Protein AF-A0AAJ0CEI8-F1 (afdb_monomer_lite)

Sequence (163 aa):
MKCTKLATILAMVAKFAAAETRQTCVQVKNKSGKPLTDLWVIHQYSNEDKEKHHWDSVPDGGLTNSADMNVTFNTGFGRFGADWWHVNWRHPDDGYKIHFSDPDDGSDGFKKHTLKVQDTAVCAVIQINSDNVVSFTSSSSLSMTKASQMEFNYYNPGWVIVP

Secondary structure (DSSP, 8-state):
---------------PPPPEEEEEEEEEEEESSS-EEEEEEEEEETTSPPEEEEEEEE-TT-B--TTS-EEEEEESTT----EEEEEEEE-TT-TTEEEEEE-SSSSTT-EE----GGGTTS-EEEEEETTSEEEEE-SS-EEEEEEEEEE------------

pLDDT: mean 85.69, std 18.72, range [37.0, 98.81]

Foldseek 3Di:
DDDDDDDDDDDPDDDWDDKDKFKFFAKEFEAQQAKWAQKKKWKDWAPDDIFMFTDRIAGHRGMDDRVRDMDMYIETPPDPIWIWMKIKTDGPPQVQKIKIFDQVPPPVRIDTDHDYPQQGHPYWYWYCHNVQKTWTDGPVDIDITGMDMDGDDPPPPPPPPDD

InterPro domains:
  IPR041157 Up-regulated in Daf-2 [PF18457] (22-105)

Structure (mmCIF, N/CA/C/O backbone):
data_AF-A0AAJ0CEI8-F1
#
_entry.id   AF-A0AAJ0CEI8-F1
#
loop_
_atom_site.group_PDB
_atom_site.id
_atom_site.type_symbol
_atom_site.label_atom_id
_atom_site.label_alt_id
_atom_site.label_comp_id
_atom_site.label_asym_id
_atom_site.label_entity_id
_atom_site.label_seq_id
_atom_site.pdbx_PDB_ins_code
_atom_site.Cartn_x
_atom_site.Cartn_y
_atom_site.Cartn_z
_atom_site.occupancy
_atom_site.B_iso_or_equiv
_atom_site.auth_seq_id
_atom_site.auth_comp_id
_atom_site.auth_asym_id
_atom_site.auth_atom_id
_atom_site.pdbx_PDB_model_num
ATOM 1 N N . MET A 1 1 ? 46.969 -41.713 -34.516 1.00 47.47 1 MET A N 1
ATOM 2 C CA . MET A 1 1 ? 46.724 -40.624 -33.544 1.00 47.47 1 MET A CA 1
ATOM 3 C C . MET A 1 1 ? 46.518 -39.319 -34.302 1.00 47.47 1 MET A C 1
ATOM 5 O O . MET A 1 1 ? 47.473 -38.832 -34.885 1.00 47.47 1 MET A O 1
ATOM 9 N N . LYS A 1 2 ? 45.288 -38.797 -34.339 1.00 39.28 2 LYS A N 1
ATOM 10 C CA . LYS A 1 2 ? 44.949 -37.365 -34.426 1.00 39.28 2 LYS A CA 1
ATOM 11 C C . LYS A 1 2 ? 43.459 -37.263 -34.101 1.00 39.28 2 LYS A C 1
ATOM 13 O O . LYS A 1 2 ? 42.614 -37.777 -34.820 1.00 39.28 2 LYS A O 1
ATOM 18 N N . CYS A 1 3 ? 43.207 -36.748 -32.907 1.00 44.44 3 CYS A N 1
ATOM 19 C CA . CYS A 1 3 ? 41.911 -36.618 -32.269 1.00 44.44 3 CYS A CA 1
ATOM 20 C C . CYS A 1 3 ? 41.376 -35.234 -32.645 1.00 44.44 3 CYS A C 1
ATOM 22 O O . CYS A 1 3 ? 41.990 -34.240 -32.263 1.00 44.44 3 CYS A O 1
ATOM 24 N N . THR A 1 4 ? 40.283 -35.154 -33.401 1.00 43.31 4 THR A N 1
ATOM 25 C CA . THR A 1 4 ? 39.628 -33.873 -33.698 1.00 43.31 4 THR A CA 1
ATOM 26 C C . THR A 1 4 ? 38.314 -33.843 -32.933 1.00 43.31 4 THR A C 1
ATOM 28 O O . THR A 1 4 ? 37.312 -34.406 -33.364 1.00 43.31 4 THR A O 1
ATOM 31 N N . LYS A 1 5 ? 38.339 -33.235 -31.744 1.00 45.97 5 LYS A N 1
ATOM 32 C CA . LYS A 1 5 ? 37.128 -32.924 -30.981 1.00 45.97 5 LYS A CA 1
ATOM 33 C C . LYS A 1 5 ? 36.399 -31.781 -31.693 1.00 45.97 5 LYS A C 1
ATOM 35 O O . LYS A 1 5 ? 36.935 -30.679 -31.767 1.00 45.97 5 LYS A O 1
ATOM 40 N N . LEU A 1 6 ? 35.190 -32.034 -32.194 1.00 45.62 6 LEU A N 1
ATOM 41 C CA . LEU A 1 6 ? 34.243 -30.968 -32.518 1.00 45.62 6 LEU A CA 1
ATOM 42 C C . LEU A 1 6 ? 33.760 -30.350 -31.202 1.00 45.62 6 LEU A C 1
ATOM 44 O O . LEU A 1 6 ? 33.100 -31.015 -30.406 1.00 45.62 6 LEU A O 1
ATOM 48 N N . ALA A 1 7 ? 34.117 -29.093 -30.960 1.00 49.09 7 ALA A N 1
ATOM 49 C CA . ALA A 1 7 ? 33.526 -28.295 -29.897 1.00 49.09 7 ALA A CA 1
ATOM 50 C C . ALA A 1 7 ? 32.292 -27.581 -30.460 1.00 49.09 7 ALA A C 1
ATOM 52 O O . ALA A 1 7 ? 32.410 -26.631 -31.231 1.00 49.09 7 ALA A O 1
ATOM 53 N N . THR A 1 8 ? 31.104 -28.054 -30.093 1.00 46.47 8 THR A N 1
ATOM 54 C CA . THR A 1 8 ? 29.847 -27.347 -30.347 1.00 46.47 8 THR A CA 1
ATOM 55 C C . THR A 1 8 ? 29.769 -26.159 -29.389 1.00 46.47 8 THR A C 1
ATOM 57 O O . THR A 1 8 ? 29.626 -26.345 -28.182 1.00 46.47 8 THR A O 1
ATOM 60 N N . ILE A 1 9 ? 29.885 -24.934 -29.904 1.00 45.94 9 ILE A N 1
ATOM 61 C CA . ILE A 1 9 ? 29.649 -23.715 -29.121 1.00 45.94 9 ILE A CA 1
ATOM 62 C C . ILE A 1 9 ? 28.135 -23.493 -29.063 1.00 45.94 9 ILE A C 1
ATOM 64 O O . ILE A 1 9 ? 27.520 -23.096 -30.050 1.00 45.94 9 ILE A O 1
ATOM 68 N N . LEU A 1 10 ? 27.526 -23.762 -27.908 1.00 45.06 10 LEU A N 1
ATOM 69 C CA . LEU A 1 10 ? 26.148 -23.372 -27.622 1.00 45.06 10 LEU A CA 1
ATOM 70 C C . LEU A 1 10 ? 26.156 -21.901 -27.176 1.00 45.06 10 LEU A C 1
ATOM 72 O O . LEU A 1 10 ? 26.478 -21.598 -26.029 1.00 45.06 10 LEU A O 1
ATOM 76 N N . ALA A 1 11 ? 25.843 -20.975 -28.082 1.00 50.84 11 ALA A N 1
ATOM 77 C CA . ALA A 1 11 ? 25.644 -19.577 -27.716 1.00 50.84 11 ALA A CA 1
ATOM 78 C C . ALA A 1 11 ? 24.337 -19.449 -26.914 1.00 50.84 11 ALA A C 1
ATOM 80 O O . ALA A 1 11 ? 23.244 -19.491 -27.478 1.00 50.84 11 ALA A O 1
ATOM 81 N N . MET A 1 12 ? 24.435 -19.305 -25.591 1.00 47.56 12 MET A N 1
ATOM 82 C CA . MET A 1 12 ? 23.304 -18.850 -24.783 1.00 47.56 12 MET A CA 1
ATOM 83 C C . MET A 1 12 ? 23.061 -17.372 -25.101 1.00 47.56 12 MET A C 1
ATOM 85 O O . MET A 1 12 ? 23.814 -16.502 -24.669 1.00 47.56 12 MET A O 1
ATOM 89 N N . VAL A 1 13 ? 22.026 -17.075 -25.886 1.00 53.25 13 VAL A N 1
ATOM 90 C CA . VAL A 1 13 ? 21.602 -15.693 -26.136 1.00 53.25 13 VAL A CA 1
ATOM 91 C C . VAL A 1 13 ? 20.911 -15.178 -24.874 1.00 53.25 13 VAL A C 1
ATOM 93 O O . VAL A 1 13 ? 19.782 -15.566 -24.574 1.00 53.25 13 VAL A O 1
ATOM 96 N N . ALA A 1 14 ? 21.582 -14.306 -24.122 1.00 56.06 14 ALA A N 1
ATOM 97 C CA . ALA A 1 14 ? 20.943 -13.558 -23.048 1.00 56.06 14 ALA A CA 1
ATOM 98 C C . ALA A 1 14 ? 19.920 -12.588 -23.662 1.00 56.06 14 ALA A C 1
ATOM 100 O O . ALA A 1 14 ? 20.282 -11.635 -24.352 1.00 56.06 14 ALA A O 1
ATOM 101 N N . LYS A 1 15 ? 18.627 -12.843 -23.438 1.00 54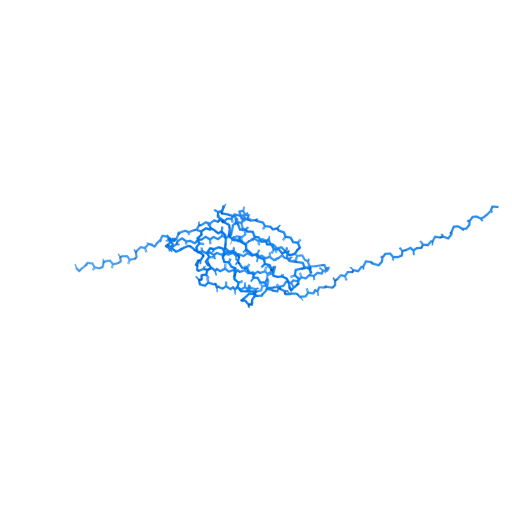.12 15 LYS A N 1
ATOM 102 C CA . LYS A 1 15 ? 17.562 -11.889 -23.760 1.00 54.12 15 LYS A CA 1
ATOM 103 C C . LYS A 1 15 ? 17.559 -10.800 -22.690 1.00 54.12 15 LYS A C 1
ATOM 105 O O . LYS A 1 15 ? 17.076 -11.024 -21.584 1.00 54.12 15 LYS A O 1
ATOM 110 N N . PHE A 1 16 ? 18.092 -9.630 -23.014 1.00 53.94 16 PHE A N 1
ATOM 111 C CA . PHE A 1 16 ? 17.902 -8.436 -22.196 1.00 53.94 16 PHE A CA 1
ATOM 112 C C . PHE A 1 16 ? 16.567 -7.793 -22.583 1.00 53.94 16 PHE A C 1
ATOM 114 O O . PHE A 1 16 ? 16.366 -7.454 -23.747 1.00 53.94 16 PHE A O 1
ATOM 121 N N . ALA A 1 17 ? 15.641 -7.652 -21.632 1.00 61.44 17 ALA A N 1
ATOM 122 C CA . ALA A 1 17 ? 14.427 -6.869 -21.853 1.00 61.44 17 ALA A CA 1
ATOM 123 C C . ALA A 1 17 ? 14.787 -5.376 -21.836 1.00 61.44 17 ALA A C 1
ATOM 125 O O . ALA A 1 17 ? 15.449 -4.916 -20.898 1.00 61.44 17 ALA A O 1
ATOM 126 N N . ALA A 1 18 ? 14.374 -4.640 -22.870 1.00 63.91 18 ALA A N 1
ATOM 127 C CA . ALA A 1 18 ? 14.509 -3.189 -22.922 1.00 63.91 18 ALA A CA 1
ATOM 128 C C . ALA A 1 18 ? 13.713 -2.533 -21.783 1.00 63.91 18 ALA A C 1
ATOM 130 O O . ALA A 1 18 ? 12.830 -3.152 -21.186 1.00 63.91 18 ALA A O 1
ATOM 131 N N . ALA A 1 19 ? 14.043 -1.280 -21.469 1.00 76.81 19 ALA A N 1
ATOM 132 C CA . ALA A 1 19 ? 13.255 -0.500 -20.532 1.00 76.81 19 ALA A CA 1
ATOM 133 C C . ALA A 1 19 ? 11.827 -0.329 -21.074 1.00 76.81 19 ALA A C 1
ATOM 135 O O . ALA A 1 19 ? 11.636 0.284 -22.121 1.00 76.81 19 ALA A O 1
ATOM 136 N N . GLU A 1 20 ? 10.841 -0.847 -20.350 1.00 84.31 20 GLU A N 1
ATOM 137 C CA . GLU A 1 20 ? 9.434 -0.804 -20.747 1.00 84.31 20 GLU A CA 1
ATOM 138 C C . GLU A 1 20 ? 8.584 -0.224 -19.622 1.00 84.31 20 GLU A C 1
ATOM 140 O O . GLU A 1 20 ? 8.672 -0.675 -18.473 1.00 84.31 20 GLU A O 1
ATOM 145 N N . THR A 1 21 ? 7.757 0.757 -19.983 1.00 89.75 21 THR A N 1
ATOM 146 C CA . THR A 1 21 ? 6.711 1.327 -19.134 1.00 89.75 21 THR A CA 1
ATOM 147 C C . THR A 1 21 ? 5.503 0.403 -19.133 1.00 89.75 21 THR A C 1
ATOM 149 O O . THR A 1 21 ? 5.050 -0.059 -20.182 1.00 89.75 21 THR A O 1
ATOM 152 N N . ARG A 1 22 ? 5.004 0.105 -17.939 1.00 91.94 22 ARG A N 1
ATOM 153 C CA . ARG A 1 22 ? 3.919 -0.839 -17.681 1.00 91.94 22 ARG A CA 1
ATOM 154 C C . ARG A 1 22 ? 2.930 -0.237 -16.703 1.00 91.94 22 ARG A C 1
ATOM 156 O O . ARG A 1 22 ? 3.232 0.747 -16.035 1.00 91.94 22 ARG A O 1
ATOM 163 N N . GLN A 1 23 ? 1.757 -0.853 -16.626 1.00 94.94 23 GLN A N 1
ATOM 164 C CA . GLN A 1 23 ? 0.704 -0.431 -15.719 1.00 94.94 23 GLN A CA 1
ATOM 165 C C . GLN A 1 23 ? 0.055 -1.614 -15.013 1.00 94.94 23 GLN A C 1
ATOM 167 O O . GLN A 1 23 ? 0.014 -2.734 -15.541 1.00 94.94 23 GLN A O 1
ATOM 172 N N . THR A 1 24 ? -0.459 -1.344 -13.818 1.00 96.62 24 THR A N 1
ATOM 173 C CA . THR A 1 24 ? -1.322 -2.265 -13.088 1.00 96.62 24 THR A CA 1
ATOM 174 C C . THR A 1 24 ? -2.348 -1.520 -12.240 1.00 96.62 24 THR A C 1
ATOM 176 O O . THR A 1 24 ? -2.079 -0.430 -11.727 1.00 96.62 24 THR A O 1
ATOM 179 N N . CYS A 1 25 ? -3.524 -2.127 -12.085 1.00 98.00 25 CYS A N 1
ATOM 180 C CA . CYS A 1 25 ? -4.550 -1.650 -11.170 1.00 98.00 25 CYS A CA 1
ATOM 181 C C . CYS A 1 25 ? -4.129 -1.841 -9.710 1.00 98.00 25 CYS A C 1
ATOM 183 O O . CYS A 1 25 ? -3.310 -2.700 -9.377 1.00 98.00 25 CYS A O 1
ATOM 185 N N . VAL A 1 26 ? -4.736 -1.060 -8.823 1.00 98.50 26 VAL A N 1
ATOM 186 C CA . VAL A 1 26 ? -4.537 -1.159 -7.377 1.00 98.50 26 VAL A CA 1
ATOM 187 C C . VAL A 1 26 ? -5.887 -1.339 -6.704 1.00 98.50 26 VAL A C 1
ATOM 189 O O . VAL A 1 26 ? -6.840 -0.623 -6.999 1.00 98.50 26 VAL A O 1
ATOM 192 N N . GLN A 1 27 ? -5.962 -2.295 -5.783 1.00 98.69 27 GLN A N 1
ATOM 193 C CA . GLN A 1 27 ? -7.128 -2.502 -4.932 1.00 98.69 27 GLN A CA 1
ATOM 194 C C . GLN A 1 27 ? -6.722 -2.499 -3.463 1.00 98.69 27 GLN A C 1
ATOM 196 O O . GLN A 1 27 ? -5.669 -3.021 -3.093 1.00 98.69 27 GLN A O 1
ATOM 201 N N . VAL A 1 28 ? -7.591 -1.963 -2.610 1.00 98.81 28 VAL A N 1
ATOM 202 C CA . VAL A 1 28 ? -7.441 -2.017 -1.159 1.00 98.81 28 VAL A CA 1
ATOM 203 C C . VAL A 1 28 ? -8.452 -2.996 -0.592 1.00 98.81 28 VAL A C 1
ATOM 205 O O . VAL A 1 28 ? -9.654 -2.880 -0.830 1.00 98.81 28 VAL A O 1
ATOM 208 N N . LYS A 1 29 ? -7.957 -3.974 0.164 1.00 98.81 29 LYS A N 1
ATOM 209 C CA . LYS A 1 29 ? -8.756 -4.939 0.909 1.00 98.81 29 LYS A CA 1
ATOM 210 C C . LYS A 1 29 ? -8.772 -4.564 2.382 1.00 98.81 29 LYS A C 1
ATOM 212 O O . LYS A 1 29 ? -7.725 -4.526 3.029 1.00 98.81 29 LYS A O 1
ATOM 217 N N . ASN A 1 30 ? -9.959 -4.354 2.928 1.00 98.75 30 ASN A N 1
ATOM 218 C CA . ASN A 1 30 ? -10.119 -4.074 4.343 1.00 98.75 30 ASN A CA 1
ATOM 219 C C . ASN A 1 30 ? -10.329 -5.375 5.130 1.00 98.75 30 ASN A C 1
ATOM 221 O O . ASN A 1 30 ? -11.289 -6.108 4.896 1.00 98.75 30 ASN A O 1
ATOM 225 N N . LYS A 1 31 ? -9.421 -5.663 6.061 1.00 98.50 31 LYS A N 1
ATOM 226 C CA . LYS A 1 31 ? -9.543 -6.714 7.081 1.00 98.50 31 LYS A CA 1
ATOM 227 C C . LYS A 1 31 ? -9.182 -6.182 8.468 1.00 98.50 31 LYS A C 1
ATOM 229 O O . LYS A 1 31 ? -8.639 -6.910 9.298 1.00 98.50 31 LYS A O 1
ATOM 234 N N . SER A 1 32 ? -9.405 -4.894 8.697 1.00 97.81 32 SER A N 1
ATOM 235 C CA . SER A 1 32 ? -9.061 -4.244 9.960 1.00 97.81 32 SER A CA 1
ATOM 236 C C . SER A 1 32 ? -10.040 -4.586 11.089 1.00 97.81 32 SER A C 1
ATOM 238 O O . SER A 1 32 ? -9.738 -4.331 12.252 1.00 97.81 32 SER A O 1
ATOM 240 N N . GLY A 1 33 ? -11.200 -5.174 10.774 1.00 97.44 33 GLY A N 1
ATOM 241 C CA . GLY A 1 33 ? -12.299 -5.380 11.718 1.00 97.44 33 GLY A CA 1
ATOM 242 C C . GLY A 1 33 ? -13.180 -4.139 11.896 1.00 97.44 33 GLY A C 1
ATOM 243 O O . GLY A 1 33 ? -14.093 -4.146 12.719 1.00 97.44 33 GLY A O 1
ATOM 244 N N . LYS A 1 34 ? -12.910 -3.059 11.151 1.00 97.25 34 LYS A N 1
ATOM 245 C CA . LYS A 1 34 ? -13.645 -1.787 11.178 1.00 97.25 34 LYS A CA 1
ATOM 246 C C . LYS A 1 34 ? -13.745 -1.206 9.765 1.00 97.25 34 LYS A C 1
ATOM 248 O O . LYS A 1 34 ? -12.883 -1.490 8.940 1.00 97.25 34 LYS A O 1
ATOM 253 N N . PRO A 1 35 ? -14.741 -0.364 9.445 1.00 98.31 35 PRO A N 1
ATOM 254 C CA . PRO A 1 35 ? -14.712 0.403 8.203 1.00 98.31 35 PRO A CA 1
ATOM 255 C C . PRO A 1 35 ? -13.449 1.271 8.123 1.00 98.31 35 PRO A C 1
ATOM 257 O O . PRO A 1 35 ? -13.046 1.858 9.129 1.00 98.31 35 PRO A O 1
ATOM 260 N N . LEU A 1 36 ? -12.844 1.357 6.938 1.00 98.50 36 LEU A N 1
ATOM 261 C CA . LEU A 1 36 ? -11.880 2.410 6.616 1.00 98.50 36 LEU A CA 1
ATOM 262 C C . LEU A 1 36 ? -12.663 3.634 6.140 1.00 98.50 36 LEU A C 1
ATOM 264 O O . LEU A 1 36 ? -13.646 3.485 5.407 1.00 98.50 36 LEU A O 1
ATOM 268 N N . THR A 1 37 ? -12.224 4.818 6.536 1.00 97.62 37 THR A N 1
ATOM 269 C CA . THR A 1 37 ? -12.703 6.123 6.067 1.00 97.62 37 THR A CA 1
ATOM 270 C C . THR A 1 37 ? -11.509 7.011 5.722 1.00 97.62 37 THR A C 1
ATOM 272 O O . THR A 1 37 ? -10.420 6.773 6.245 1.00 97.62 37 THR A O 1
ATOM 275 N N . ASP A 1 38 ? -11.688 8.008 4.845 1.00 96.62 38 ASP A N 1
ATOM 276 C CA . ASP A 1 38 ? -10.598 8.915 4.413 1.00 96.62 38 ASP A CA 1
ATOM 277 C C . ASP A 1 38 ? -9.360 8.119 3.943 1.00 96.62 38 ASP A C 1
ATOM 279 O O . ASP A 1 38 ? -8.233 8.354 4.377 1.00 96.62 38 ASP A O 1
ATOM 283 N N . LEU A 1 39 ? -9.591 7.075 3.134 1.00 98.38 39 LEU A N 1
ATOM 284 C CA . LEU A 1 39 ? -8.549 6.144 2.704 1.00 98.38 39 LEU A CA 1
ATOM 285 C C . LEU A 1 39 ? -7.807 6.729 1.507 1.00 98.38 39 LEU A C 1
ATOM 287 O O . LEU A 1 39 ? -8.375 6.840 0.421 1.00 98.38 39 LEU A O 1
ATOM 291 N N . TRP A 1 40 ? -6.517 6.996 1.675 1.00 98.44 40 TRP A N 1
ATOM 292 C CA . TRP A 1 40 ? -5.622 7.414 0.603 1.00 98.44 40 TRP A CA 1
ATOM 293 C C . TRP A 1 40 ? -4.594 6.339 0.290 1.00 98.44 40 TRP A C 1
ATOM 295 O O . TRP A 1 40 ? -3.962 5.782 1.188 1.00 98.44 40 TRP A O 1
ATOM 305 N N . VAL A 1 41 ? -4.364 6.111 -1.002 1.00 98.69 41 VAL A N 1
ATOM 306 C CA . VAL A 1 41 ? -3.203 5.368 -1.504 1.00 98.69 41 VAL A CA 1
ATOM 307 C C . VAL A 1 41 ? -2.393 6.294 -2.392 1.00 98.69 41 VAL A C 1
ATOM 309 O O . VAL A 1 41 ? -2.943 6.985 -3.249 1.00 98.69 41 VAL A O 1
ATOM 312 N N . ILE A 1 42 ? -1.081 6.299 -2.184 1.00 98.25 42 ILE A N 1
ATOM 313 C CA . ILE A 1 42 ? -0.110 7.070 -2.950 1.00 98.25 42 ILE A CA 1
ATOM 314 C C . ILE A 1 42 ? 0.961 6.105 -3.448 1.00 98.25 42 ILE A C 1
ATOM 316 O O . ILE A 1 42 ? 1.516 5.330 -2.671 1.00 98.25 42 ILE A O 1
ATOM 320 N N . HIS A 1 43 ? 1.261 6.183 -4.734 1.00 97.69 43 HIS A N 1
ATOM 321 C CA . HIS A 1 43 ? 2.325 5.454 -5.399 1.00 97.69 43 HIS A CA 1
ATOM 322 C C . HIS A 1 43 ? 3.331 6.435 -6.003 1.00 97.69 43 HIS A C 1
ATOM 324 O O . HIS A 1 43 ? 2.967 7.535 -6.418 1.00 97.69 43 HIS A O 1
ATOM 330 N N . GLN A 1 44 ? 4.599 6.037 -6.034 1.00 94.75 44 GLN A N 1
ATOM 331 C CA . GLN A 1 44 ? 5.650 6.746 -6.744 1.00 94.75 44 GLN A CA 1
ATOM 332 C C . GLN A 1 44 ? 6.674 5.755 -7.294 1.00 94.75 44 GLN A C 1
ATOM 334 O O . GLN A 1 44 ? 7.338 5.056 -6.524 1.00 94.75 44 GLN A O 1
ATOM 339 N N . TYR A 1 45 ? 6.873 5.739 -8.611 1.00 91.94 45 TYR A N 1
ATOM 340 C CA . TYR A 1 45 ? 8.011 5.034 -9.192 1.00 91.94 45 TYR A CA 1
ATOM 341 C C . TYR A 1 45 ? 9.270 5.907 -9.098 1.00 91.94 45 TYR A C 1
ATOM 343 O O . TYR A 1 45 ? 9.374 6.961 -9.721 1.00 91.94 45 TYR A O 1
ATOM 351 N N . SER A 1 46 ? 10.268 5.461 -8.334 1.00 86.25 46 SER A N 1
ATOM 352 C CA . SER A 1 46 ? 11.524 6.185 -8.104 1.00 86.25 46 SER A CA 1
ATOM 353 C C . SER A 1 46 ? 11.274 7.631 -7.642 1.00 86.25 46 SER A C 1
ATOM 355 O O . SER A 1 46 ? 10.836 7.857 -6.520 1.00 86.25 46 SER A O 1
ATOM 357 N N . ASN A 1 47 ? 11.558 8.604 -8.502 1.00 82.75 47 ASN A N 1
ATOM 358 C CA . ASN A 1 47 ? 11.452 10.041 -8.281 1.00 82.75 47 ASN A CA 1
ATOM 359 C C . ASN A 1 47 ? 10.515 10.698 -9.311 1.00 82.75 47 ASN A C 1
ATOM 361 O O . ASN A 1 47 ? 10.629 11.896 -9.558 1.00 82.75 47 ASN A O 1
ATOM 365 N N . GLU A 1 48 ? 9.642 9.905 -9.937 1.00 87.69 48 GLU A N 1
ATOM 366 C CA . GLU A 1 48 ? 8.609 10.374 -10.864 1.00 87.69 48 GLU A CA 1
ATOM 367 C C . GLU A 1 48 ? 7.423 10.995 -10.102 1.00 87.69 48 GLU A C 1
ATOM 369 O O . GLU A 1 48 ? 7.414 11.034 -8.867 1.00 87.69 48 GLU A O 1
ATOM 374 N N . ASP A 1 49 ? 6.437 11.525 -10.826 1.00 88.56 49 ASP A N 1
ATOM 375 C CA . ASP A 1 49 ? 5.232 12.090 -10.217 1.00 88.56 49 ASP A CA 1
ATOM 376 C C . ASP A 1 49 ? 4.430 11.024 -9.460 1.00 88.56 49 ASP A C 1
ATOM 378 O O . ASP A 1 49 ? 4.434 9.843 -9.801 1.00 88.56 49 ASP A O 1
ATOM 382 N N . LYS A 1 50 ? 3.734 11.459 -8.406 1.00 93.12 50 LYS A N 1
ATOM 383 C CA . LYS A 1 50 ? 2.946 10.570 -7.550 1.00 93.12 50 LYS A CA 1
ATOM 384 C C . LYS A 1 50 ? 1.564 10.322 -8.141 1.00 93.12 50 LYS A C 1
ATOM 386 O O . LYS A 1 50 ? 0.799 11.274 -8.317 1.00 93.12 50 LYS A O 1
ATOM 391 N N . GLU A 1 51 ? 1.189 9.062 -8.320 1.00 97.69 51 GLU A N 1
ATOM 392 C CA . GLU A 1 51 ? -0.209 8.683 -8.515 1.00 97.69 51 GLU A CA 1
ATOM 393 C C . GLU A 1 51 ? -0.897 8.507 -7.161 1.00 97.69 51 GLU A C 1
ATOM 395 O O . GLU A 1 51 ? -0.351 7.908 -6.236 1.00 97.69 51 GLU A O 1
ATOM 400 N N . LYS A 1 52 ? -2.111 9.040 -7.017 1.00 97.88 52 LYS A N 1
ATOM 401 C CA . LYS A 1 52 ? -2.861 8.980 -5.760 1.00 97.88 52 LYS A CA 1
ATOM 402 C C . LYS A 1 52 ? -4.344 8.775 -6.003 1.00 97.88 52 LYS A C 1
ATOM 404 O O . LYS A 1 52 ? -4.884 9.293 -6.979 1.00 97.88 52 LYS A O 1
ATOM 409 N N . HIS A 1 53 ? -4.994 8.073 -5.087 1.00 98.50 53 HIS A N 1
ATOM 410 C CA . HIS A 1 53 ? -6.439 7.900 -5.094 1.00 98.50 53 HIS A CA 1
ATOM 411 C C . HIS A 1 53 ? -7.002 7.947 -3.672 1.00 98.50 53 HIS A C 1
ATOM 413 O O . HIS A 1 53 ? -6.308 7.592 -2.717 1.00 98.50 53 HIS A O 1
ATOM 419 N N . HIS A 1 54 ? -8.251 8.398 -3.564 1.00 98.31 54 HIS A N 1
ATOM 420 C CA . HIS A 1 54 ? -8.997 8.529 -2.321 1.00 98.31 54 HIS A CA 1
ATOM 421 C C . HIS A 1 54 ? -10.317 7.763 -2.397 1.00 98.31 54 HIS A C 1
ATOM 423 O O . HIS A 1 54 ? -11.087 7.967 -3.333 1.00 98.31 54 HIS A O 1
ATOM 429 N N . TRP A 1 55 ? -10.600 6.958 -1.375 1.00 98.56 55 TRP A N 1
ATOM 430 C CA . TRP A 1 55 ? -11.901 6.334 -1.157 1.00 98.56 55 TRP A CA 1
ATOM 431 C C . TRP A 1 55 ? -12.527 6.871 0.131 1.00 98.56 55 TRP A C 1
ATOM 433 O O . TRP A 1 55 ? -11.928 6.766 1.202 1.00 98.56 55 TRP A O 1
ATOM 443 N N . ASP A 1 56 ? -13.769 7.359 0.040 1.00 97.88 56 ASP A N 1
ATOM 444 C CA . ASP A 1 56 ? -14.508 7.879 1.200 1.00 97.88 56 ASP A CA 1
ATOM 445 C C . ASP A 1 56 ? -14.689 6.816 2.286 1.00 97.88 56 ASP A C 1
ATOM 447 O O . ASP A 1 56 ? -14.551 7.093 3.480 1.00 97.88 56 ASP A O 1
ATOM 451 N N . SER A 1 57 ? -15.012 5.585 1.873 1.00 97.69 57 SER A N 1
ATOM 452 C CA . SER A 1 57 ? -15.141 4.461 2.786 1.00 97.69 57 SER A CA 1
ATOM 453 C C . SER A 1 57 ? -14.929 3.110 2.113 1.00 97.69 57 SER A C 1
ATOM 455 O O . SER A 1 57 ? -15.333 2.888 0.972 1.00 97.69 57 SER A O 1
ATOM 457 N N . VAL A 1 58 ? -14.347 2.177 2.869 1.00 98.56 58 VAL A N 1
ATOM 458 C CA . VAL A 1 58 ? -14.281 0.754 2.530 1.00 98.56 58 VAL A CA 1
ATOM 459 C C . VAL A 1 58 ? -14.787 -0.043 3.735 1.00 98.56 58 VAL A C 1
ATOM 461 O O . VAL A 1 58 ? -14.127 -0.038 4.779 1.00 98.56 58 VAL A O 1
ATOM 464 N N . PRO A 1 59 ? -15.939 -0.735 3.647 1.00 98.44 59 PRO A N 1
ATOM 465 C CA . PRO A 1 59 ? -16.467 -1.510 4.769 1.00 98.44 59 PRO A CA 1
ATOM 466 C C . PRO A 1 59 ? -15.512 -2.644 5.157 1.00 98.44 59 PRO A C 1
ATOM 468 O O . PRO A 1 59 ? -14.680 -3.065 4.350 1.00 98.44 59 PRO A O 1
ATOM 471 N N . ASP A 1 60 ? -15.621 -3.149 6.388 1.00 98.44 60 ASP A N 1
ATOM 472 C CA . ASP A 1 60 ? -14.839 -4.319 6.802 1.00 98.44 60 ASP A CA 1
ATOM 473 C C . ASP A 1 60 ? -15.159 -5.536 5.922 1.00 98.44 60 ASP A C 1
ATOM 475 O O . ASP A 1 60 ? -16.302 -5.750 5.516 1.00 98.44 60 ASP A O 1
ATOM 479 N N . GLY A 1 61 ? -14.124 -6.289 5.549 1.00 98.31 61 GLY A N 1
ATOM 480 C CA . GLY A 1 61 ? -14.205 -7.356 4.549 1.00 98.31 61 GLY A CA 1
ATOM 481 C C . GLY A 1 61 ? -14.316 -6.876 3.093 1.00 98.31 61 GLY A C 1
ATOM 482 O O . GLY A 1 61 ? -14.254 -7.705 2.181 1.00 98.31 61 GLY A O 1
ATOM 483 N N . GLY A 1 62 ? -14.456 -5.568 2.857 1.00 98.38 62 GLY A N 1
ATOM 484 C CA . GLY A 1 62 ? -14.596 -4.966 1.533 1.00 98.38 62 GLY A CA 1
ATOM 485 C C . GLY A 1 62 ? -13.315 -4.980 0.692 1.00 98.38 62 GLY A C 1
ATOM 486 O O . GLY A 1 62 ? -12.199 -5.131 1.197 1.00 98.38 62 GLY A O 1
ATOM 487 N N . LEU A 1 63 ? -13.494 -4.796 -0.617 1.00 98.62 63 LEU A N 1
ATOM 488 C CA . LEU A 1 63 ? -12.437 -4.648 -1.618 1.00 98.62 63 LEU A CA 1
ATOM 489 C C . LEU A 1 63 ? -12.812 -3.486 -2.548 1.00 98.62 63 LEU A C 1
ATOM 491 O O . LEU A 1 63 ? -13.942 -3.450 -3.035 1.00 98.62 63 LEU A O 1
ATOM 495 N N . THR A 1 64 ? -11.895 -2.549 -2.786 1.00 98.69 64 THR A N 1
ATOM 496 C CA . THR A 1 64 ? -12.147 -1.411 -3.689 1.00 98.69 64 THR A CA 1
ATOM 497 C C . THR A 1 64 ? -12.218 -1.838 -5.159 1.00 98.69 64 THR A C 1
ATOM 499 O O . THR A 1 64 ? -11.787 -2.936 -5.531 1.00 98.69 64 THR A O 1
ATOM 502 N N . ASN A 1 65 ? -12.781 -0.983 -6.016 1.00 97.69 65 ASN A N 1
ATOM 503 C CA . ASN A 1 65 ? -12.911 -1.275 -7.439 1.00 9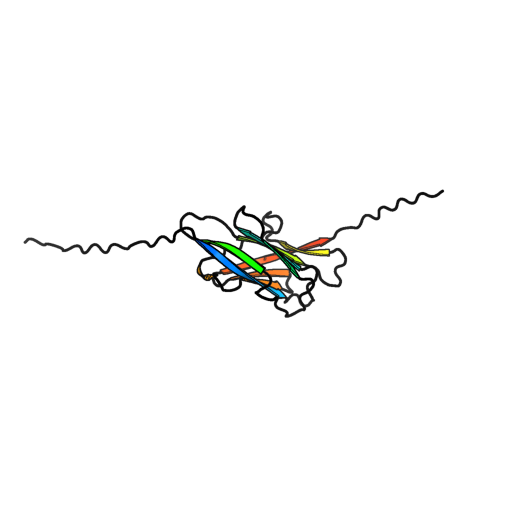7.69 65 ASN A CA 1
ATOM 504 C C . ASN A 1 65 ? -11.546 -1.137 -8.138 1.00 97.69 65 ASN A C 1
ATOM 506 O O . ASN A 1 65 ? -10.832 -0.155 -7.960 1.00 97.69 65 ASN A O 1
ATOM 510 N N . SER A 1 66 ? -11.182 -2.123 -8.960 1.00 96.00 66 SER A N 1
ATOM 511 C CA . SER A 1 66 ? -9.920 -2.132 -9.712 1.00 96.00 66 SER A CA 1
ATOM 512 C C . SER A 1 66 ? -9.796 -0.999 -10.733 1.00 96.00 66 SER A C 1
ATOM 514 O O . SER A 1 66 ? -8.694 -0.718 -11.190 1.00 96.00 66 SER A O 1
ATOM 516 N N . ALA A 1 67 ? -10.912 -0.384 -11.132 1.00 95.75 67 ALA A N 1
ATOM 517 C CA . ALA A 1 67 ? -10.922 0.729 -12.079 1.00 95.75 67 ALA A CA 1
ATOM 518 C C . ALA A 1 67 ? -10.537 2.079 -11.446 1.00 95.75 67 ALA A C 1
ATOM 520 O O . ALA A 1 67 ? -10.246 3.023 -12.177 1.00 95.75 67 ALA A O 1
ATOM 521 N N . ASP A 1 68 ? -10.535 2.174 -10.115 1.00 97.50 68 ASP A N 1
ATOM 522 C CA . ASP A 1 68 ? -10.384 3.446 -9.402 1.00 97.50 68 ASP A CA 1
ATOM 523 C C . ASP A 1 68 ? -8.938 3.964 -9.431 1.00 97.50 68 ASP A C 1
ATOM 525 O O . ASP A 1 68 ? -8.697 5.171 -9.506 1.00 97.50 68 ASP A O 1
ATOM 529 N N . MET A 1 69 ? -7.959 3.053 -9.399 1.00 97.75 69 MET A N 1
ATOM 530 C CA . MET A 1 69 ? -6.542 3.397 -9.353 1.00 97.75 69 MET A CA 1
ATOM 531 C C . MET A 1 69 ? -5.721 2.496 -10.273 1.00 97.75 69 MET A C 1
ATOM 533 O O . MET A 1 69 ? -5.763 1.271 -10.175 1.00 97.75 69 MET A O 1
ATOM 537 N N . ASN A 1 70 ? -4.922 3.127 -11.128 1.00 97.06 70 ASN A N 1
ATOM 538 C CA . ASN A 1 70 ? -3.935 2.489 -11.990 1.00 97.06 70 ASN A CA 1
ATOM 539 C C . ASN A 1 70 ? -2.596 3.199 -11.777 1.00 97.06 70 ASN A C 1
ATOM 541 O O . ASN A 1 70 ? -2.564 4.429 -11.728 1.00 97.06 70 ASN A O 1
ATOM 545 N N . VAL A 1 71 ? -1.513 2.439 -11.644 1.00 96.44 71 VAL A N 1
ATOM 546 C CA . VAL A 1 71 ? -0.168 2.986 -11.422 1.00 96.44 71 VAL A CA 1
ATOM 547 C C . VAL A 1 71 ? 0.760 2.610 -12.556 1.00 96.44 71 VAL A C 1
ATOM 549 O O . VAL A 1 71 ? 0.602 1.554 -13.177 1.00 96.44 71 VAL A O 1
ATOM 552 N N . THR A 1 72 ? 1.739 3.468 -12.814 1.00 94.50 72 THR A N 1
ATOM 553 C CA . THR A 1 72 ? 2.749 3.248 -13.840 1.00 94.50 72 THR A CA 1
ATOM 554 C C . THR A 1 72 ? 4.068 2.841 -13.196 1.00 94.50 72 THR A C 1
ATOM 556 O O . THR A 1 72 ? 4.518 3.447 -12.232 1.00 94.50 72 THR A O 1
ATOM 559 N N . PHE A 1 73 ? 4.709 1.812 -13.742 1.00 92.12 73 PHE A N 1
ATOM 560 C CA . PHE A 1 73 ? 6.016 1.346 -13.288 1.00 92.12 73 PHE A CA 1
ATOM 561 C C . PHE A 1 73 ? 6.891 0.970 -14.478 1.00 92.12 73 PHE A C 1
ATOM 563 O O . PHE A 1 73 ? 6.400 0.667 -15.569 1.00 92.12 73 PHE A O 1
ATOM 570 N N . ASN A 1 74 ? 8.209 0.971 -14.285 1.00 89.00 74 ASN A N 1
ATOM 571 C CA . ASN A 1 74 ? 9.148 0.608 -15.342 1.00 89.00 74 ASN A CA 1
ATOM 572 C C . ASN A 1 74 ? 9.858 -0.715 -15.031 1.00 89.00 74 ASN A C 1
ATOM 574 O O . ASN A 1 74 ? 10.239 -1.000 -13.900 1.00 89.00 74 ASN A O 1
ATOM 578 N N . THR A 1 75 ? 10.095 -1.514 -16.071 1.00 85.06 75 THR A N 1
ATOM 579 C CA . THR A 1 75 ? 10.840 -2.787 -16.003 1.00 85.06 75 THR A CA 1
ATOM 580 C C . THR A 1 75 ? 11.971 -2.806 -17.030 1.00 85.06 75 THR A C 1
ATOM 582 O O . THR A 1 75 ? 11.973 -1.972 -17.930 1.00 85.06 75 THR A O 1
ATOM 585 N N . GLY A 1 76 ? 12.919 -3.744 -16.926 1.00 72.62 76 GLY A N 1
ATOM 586 C CA . GLY A 1 76 ? 13.970 -3.964 -17.935 1.00 72.62 76 GLY A CA 1
ATOM 587 C C . GLY A 1 76 ? 15.400 -3.703 -17.447 1.00 72.62 76 GLY A C 1
ATOM 588 O 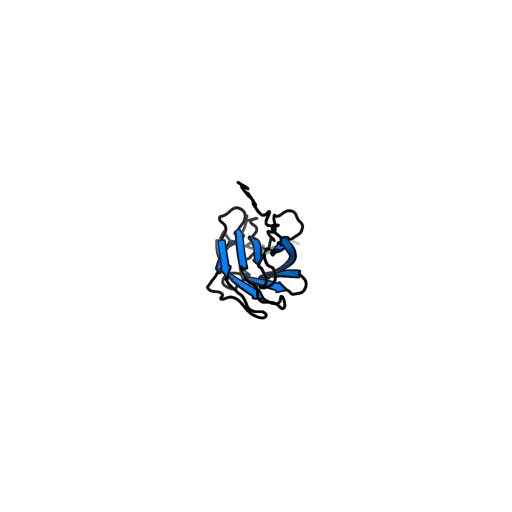O . GLY A 1 76 ? 15.628 -3.250 -16.325 1.00 72.62 76 GLY A O 1
ATOM 589 N N . PHE A 1 77 ? 16.382 -4.039 -18.288 1.00 58.09 77 PHE A N 1
ATOM 590 C CA . PHE A 1 77 ? 17.811 -3.956 -17.968 1.00 58.09 77 PHE A CA 1
ATOM 591 C C . PHE A 1 77 ? 18.260 -2.509 -17.692 1.00 58.09 77 PHE A C 1
ATOM 593 O O . PHE A 1 77 ? 17.942 -1.598 -18.452 1.00 58.09 77 PHE A O 1
ATOM 600 N N . GLY A 1 78 ? 19.011 -2.299 -16.604 1.00 58.97 78 GLY A N 1
ATOM 601 C CA . GLY A 1 78 ? 19.542 -0.985 -16.210 1.00 58.97 78 GLY A CA 1
ATOM 602 C C . GLY A 1 78 ? 18.574 -0.082 -15.430 1.00 58.97 78 GLY A C 1
ATOM 603 O O . GLY A 1 78 ? 18.952 1.031 -15.070 1.00 58.97 78 GLY A O 1
ATOM 604 N N . ARG A 1 79 ? 17.348 -0.535 -15.130 1.00 65.75 79 ARG A N 1
ATOM 605 C CA . ARG A 1 79 ? 16.419 0.164 -14.225 1.00 65.75 79 ARG A CA 1
ATOM 606 C C . ARG A 1 79 ? 16.606 -0.357 -12.794 1.00 65.75 79 ARG A C 1
ATOM 608 O O . ARG A 1 79 ? 16.350 -1.524 -12.520 1.00 65.75 79 ARG A O 1
ATOM 615 N N . PHE A 1 80 ? 17.019 0.524 -11.884 1.00 68.12 80 PHE A N 1
ATOM 616 C CA . PHE A 1 80 ? 17.093 0.269 -10.433 1.00 68.12 80 PHE A CA 1
ATOM 617 C C . PHE A 1 80 ? 15.950 0.944 -9.658 1.00 68.12 80 PHE A C 1
ATOM 619 O O . PHE A 1 80 ? 16.010 1.049 -8.433 1.00 68.12 80 PHE A O 1
ATOM 626 N N . GLY A 1 81 ? 14.945 1.454 -10.380 1.00 76.31 81 GLY A N 1
ATOM 627 C CA . GLY A 1 81 ? 13.830 2.174 -9.783 1.00 76.31 81 GLY A CA 1
ATOM 628 C C . GLY A 1 81 ? 13.030 1.281 -8.844 1.00 76.31 81 GLY A C 1
ATOM 629 O O . GLY A 1 81 ? 12.998 0.056 -8.978 1.00 76.31 81 GLY A O 1
ATOM 630 N N . ALA A 1 82 ? 12.435 1.916 -7.847 1.00 88.62 82 ALA A N 1
ATOM 631 C CA . ALA A 1 82 ? 11.651 1.264 -6.822 1.00 88.62 82 ALA A CA 1
ATOM 632 C C . ALA A 1 82 ? 10.266 1.891 -6.790 1.00 88.62 82 ALA A C 1
ATOM 634 O O . ALA A 1 82 ? 10.153 3.110 -6.836 1.00 88.62 82 ALA A O 1
ATOM 635 N N . ASP A 1 83 ? 9.247 1.058 -6.673 1.00 94.56 83 ASP A N 1
ATOM 636 C CA . ASP A 1 83 ? 7.882 1.489 -6.415 1.00 94.56 83 ASP A CA 1
ATOM 637 C C . ASP A 1 83 ? 7.722 1.738 -4.911 1.00 94.56 83 ASP A C 1
ATOM 639 O O . ASP A 1 83 ? 7.921 0.837 -4.079 1.00 94.56 83 ASP A O 1
ATOM 643 N N . TRP A 1 84 ? 7.418 2.983 -4.571 1.00 96.69 84 TRP A N 1
ATOM 644 C CA . TRP A 1 84 ? 7.204 3.459 -3.214 1.00 96.69 84 TRP A CA 1
ATOM 645 C C . TRP A 1 84 ? 5.718 3.675 -2.982 1.00 96.69 84 TRP A C 1
ATOM 647 O O . TRP A 1 84 ? 5.047 4.335 -3.772 1.00 96.69 84 TRP A O 1
ATOM 657 N N . TRP A 1 85 ? 5.213 3.138 -1.877 1.00 98.19 85 TRP A N 1
ATOM 658 C CA . TRP A 1 85 ? 3.791 3.108 -1.574 1.00 98.19 85 TRP A CA 1
ATOM 659 C C . TRP A 1 85 ? 3.518 3.703 -0.208 1.00 98.19 85 TRP A C 1
ATOM 661 O O . TRP A 1 85 ? 4.138 3.304 0.771 1.00 98.19 85 TRP A O 1
ATOM 671 N N . HIS A 1 86 ? 2.545 4.594 -0.120 1.00 97.94 86 HIS A N 1
ATOM 672 C CA . HIS A 1 86 ? 2.047 5.098 1.148 1.00 97.94 86 HIS A CA 1
ATOM 673 C C . HIS A 1 86 ? 0.538 4.921 1.206 1.00 97.94 86 HIS A C 1
ATOM 675 O O . HIS A 1 86 ? -0.166 5.162 0.224 1.00 97.94 86 HIS A O 1
ATOM 681 N N . VAL A 1 87 ? 0.046 4.491 2.360 1.00 98.44 87 VAL A N 1
ATOM 682 C CA . VAL A 1 87 ? -1.380 4.279 2.596 1.00 98.44 87 VAL A CA 1
ATOM 683 C C . VAL A 1 87 ? -1.728 4.904 3.926 1.00 98.44 87 VAL A C 1
ATOM 685 O O . VAL A 1 87 ? -1.046 4.627 4.909 1.00 98.44 87 VAL A O 1
ATOM 688 N N . ASN A 1 88 ? -2.781 5.710 3.966 1.00 97.62 88 ASN A N 1
ATOM 689 C CA . ASN A 1 88 ? -3.326 6.233 5.212 1.00 97.62 88 ASN A CA 1
ATOM 690 C C . ASN A 1 88 ? -4.849 6.142 5.225 1.00 97.62 88 ASN A C 1
ATOM 692 O O . ASN A 1 88 ? -5.481 6.095 4.173 1.00 97.62 88 ASN A O 1
ATOM 696 N N . TRP A 1 89 ? -5.413 6.017 6.419 1.00 98.19 89 TRP A N 1
ATOM 697 C CA . TRP A 1 89 ? -6.843 5.845 6.635 1.00 98.19 89 TRP A CA 1
ATOM 698 C C . TRP A 1 89 ? -7.236 6.295 8.039 1.00 98.19 89 TRP A C 1
ATOM 700 O O . TRP A 1 89 ? -6.395 6.531 8.911 1.00 98.19 89 TRP A O 1
ATOM 710 N N . ARG A 1 90 ? -8.542 6.338 8.270 1.00 97.56 90 ARG A N 1
ATOM 711 C CA . ARG A 1 90 ? -9.167 6.455 9.583 1.00 97.56 90 ARG A CA 1
ATOM 712 C C . ARG A 1 90 ? -10.210 5.362 9.771 1.00 97.56 90 ARG A C 1
ATOM 714 O O . ARG A 1 90 ? -10.596 4.662 8.834 1.00 97.56 90 ARG A O 1
ATOM 721 N N . HIS A 1 91 ? -10.681 5.245 10.994 1.00 97.19 91 HIS A N 1
ATOM 722 C CA . HIS A 1 91 ? -11.901 4.566 11.379 1.00 97.19 91 HIS A CA 1
ATOM 723 C C . HIS A 1 91 ? -12.956 5.595 11.817 1.00 97.19 91 HIS A C 1
ATOM 725 O O . HIS A 1 91 ? -12.605 6.708 12.214 1.00 97.19 91 HIS A O 1
ATOM 731 N N . PRO A 1 92 ? -14.256 5.243 11.799 1.00 95.00 92 PRO A N 1
ATOM 732 C CA . PRO A 1 92 ? -15.328 6.167 12.186 1.00 95.00 92 PRO A CA 1
ATOM 733 C C . PRO A 1 92 ? -15.147 6.811 13.570 1.00 95.00 92 PRO A C 1
ATOM 735 O O . PRO A 1 92 ? -15.498 7.974 13.757 1.00 95.00 92 PRO A O 1
ATOM 738 N N . ASP A 1 93 ? -14.554 6.076 14.513 1.00 93.62 93 ASP A N 1
ATOM 739 C CA . ASP A 1 93 ? -14.405 6.493 15.912 1.00 93.62 93 ASP A CA 1
ATOM 740 C C . ASP A 1 93 ? -13.047 7.160 16.218 1.00 93.62 93 ASP A C 1
ATOM 742 O O . ASP A 1 93 ? -12.736 7.425 17.379 1.00 93.62 93 ASP A O 1
ATOM 746 N N . ASP A 1 94 ? -12.213 7.419 15.205 1.00 91.38 94 ASP A N 1
ATOM 747 C CA . ASP A 1 94 ? -10.838 7.906 15.396 1.00 91.38 94 ASP A CA 1
ATOM 748 C C . ASP A 1 94 ? -10.735 9.411 15.683 1.00 91.38 94 ASP A C 1
ATOM 750 O O . ASP A 1 94 ? -9.686 9.893 16.119 1.00 91.38 94 ASP A O 1
ATOM 754 N N . GLY A 1 95 ? -11.796 10.180 15.429 1.00 88.81 95 GLY A N 1
ATOM 755 C CA . GLY A 1 95 ? -11.747 11.640 15.504 1.00 88.81 95 GLY A CA 1
ATOM 756 C C . GLY A 1 95 ? -10.672 12.217 14.570 1.00 88.81 95 GLY A C 1
ATOM 757 O O . GLY A 1 95 ? -10.794 12.155 13.345 1.00 88.81 95 GLY A O 1
ATOM 758 N N . TYR A 1 96 ? -9.613 12.792 15.150 1.00 88.75 96 TYR A N 1
ATOM 759 C CA . TYR A 1 96 ? -8.473 13.364 14.414 1.00 88.75 96 TYR A CA 1
ATOM 760 C C . TYR A 1 96 ? -7.288 12.407 14.250 1.00 88.75 96 TYR A C 1
ATOM 762 O O . TYR A 1 96 ? -6.238 12.818 13.749 1.00 88.75 96 TYR A O 1
ATOM 770 N N . LYS A 1 97 ? -7.425 11.152 14.683 1.00 94.19 97 LYS A N 1
ATOM 771 C CA . LYS A 1 97 ? -6.387 10.144 14.511 1.00 94.19 97 LYS A CA 1
ATOM 772 C C . LYS A 1 97 ? -6.364 9.638 13.072 1.00 94.19 97 LYS A C 1
ATOM 774 O O . LYS A 1 97 ? -7.403 9.378 12.473 1.00 94.19 97 LYS A O 1
ATOM 779 N N . ILE A 1 98 ? -5.157 9.524 12.532 1.00 95.25 98 ILE A N 1
ATOM 780 C CA . ILE A 1 98 ? -4.873 8.988 11.203 1.00 95.25 98 ILE A CA 1
ATOM 781 C C . ILE A 1 98 ? -3.923 7.815 11.379 1.00 95.25 98 ILE A C 1
ATOM 783 O O . ILE A 1 98 ? -2.893 7.938 12.045 1.00 95.25 98 ILE A O 1
ATOM 787 N N . HIS A 1 99 ? -4.263 6.695 10.760 1.00 97.12 99 HIS A N 1
ATOM 788 C CA . HIS A 1 99 ? -3.410 5.527 10.631 1.00 97.12 99 HIS A CA 1
ATOM 789 C C . HIS A 1 99 ? -2.671 5.575 9.298 1.00 97.12 99 HIS A C 1
ATOM 791 O O . HIS A 1 99 ? -3.232 6.023 8.300 1.00 97.12 99 HIS A O 1
ATOM 797 N N . PHE A 1 100 ? -1.426 5.111 9.256 1.00 97.50 100 PHE A N 1
ATOM 798 C CA . PHE A 1 100 ? -0.648 5.082 8.022 1.00 97.50 100 PHE A CA 1
ATOM 799 C C . PHE A 1 100 ? 0.370 3.943 7.993 1.00 97.50 100 PHE A C 1
ATOM 801 O O . PHE A 1 100 ? 0.789 3.439 9.034 1.00 97.50 100 PHE A O 1
ATOM 808 N N . SER A 1 101 ? 0.770 3.523 6.792 1.00 97.56 101 SER A N 1
ATOM 809 C CA . SER A 1 101 ? 1.840 2.545 6.589 1.00 97.56 101 SER A CA 1
ATOM 810 C C . SER A 1 101 ? 3.175 3.084 7.093 1.00 97.56 101 SER A C 1
ATOM 812 O O . SER A 1 101 ? 3.581 4.173 6.703 1.00 97.56 101 SER A O 1
ATOM 814 N N . ASP A 1 102 ? 3.880 2.300 7.903 1.00 96.06 102 ASP A N 1
ATOM 815 C CA . ASP A 1 102 ? 5.143 2.691 8.520 1.00 96.06 102 ASP A CA 1
ATOM 816 C C . ASP A 1 102 ? 6.159 1.535 8.488 1.00 96.06 102 ASP A C 1
ATOM 818 O O . ASP A 1 102 ? 5.995 0.528 9.191 1.00 96.06 102 ASP A O 1
ATOM 822 N N . PRO A 1 103 ? 7.170 1.613 7.608 1.00 93.38 103 PRO A N 1
ATOM 823 C CA . PRO A 1 103 ? 8.268 0.647 7.549 1.00 93.38 103 PRO A CA 1
ATOM 824 C C . PRO A 1 103 ? 9.344 0.820 8.616 1.00 93.38 103 PRO A C 1
ATOM 826 O O . PRO A 1 103 ? 10.210 -0.050 8.683 1.00 93.38 103 PRO A O 1
ATOM 829 N N . ASP A 1 104 ? 9.279 1.862 9.455 1.00 89.62 104 ASP A N 1
ATOM 830 C CA . ASP A 1 104 ? 10.249 2.118 10.532 1.00 89.62 104 ASP A CA 1
ATOM 831 C C . ASP A 1 104 ? 11.702 2.235 10.017 1.00 89.62 104 ASP A C 1
ATOM 833 O O . ASP A 1 104 ? 12.669 1.845 10.669 1.00 89.62 104 ASP A O 1
ATOM 837 N N . ASP A 1 105 ? 11.863 2.743 8.789 1.00 89.12 105 ASP A N 1
ATOM 838 C CA . ASP A 1 105 ? 13.155 2.895 8.104 1.00 89.12 105 ASP A CA 1
ATOM 839 C C . ASP A 1 105 ? 13.460 4.347 7.685 1.00 89.12 105 ASP A C 1
ATOM 841 O O . ASP A 1 105 ? 14.432 4.603 6.973 1.00 89.12 105 ASP A O 1
ATOM 845 N N . GLY A 1 106 ? 12.649 5.308 8.148 1.00 85.44 106 GLY A N 1
ATOM 846 C CA . GLY A 1 106 ? 12.817 6.738 7.864 1.00 85.44 106 GLY A CA 1
ATOM 847 C C . GLY A 1 106 ? 12.329 7.184 6.481 1.00 85.44 106 GLY A C 1
ATOM 848 O O . GLY A 1 106 ? 12.638 8.292 6.059 1.00 85.44 106 GLY A O 1
ATOM 849 N N . SER A 1 107 ? 11.566 6.355 5.768 1.00 87.06 107 SER A N 1
ATOM 850 C CA . SER A 1 107 ? 10.976 6.671 4.454 1.00 87.06 107 SER A CA 1
ATOM 851 C C . SER A 1 107 ? 9.696 7.521 4.511 1.00 87.06 107 SER A C 1
ATOM 853 O O . SER A 1 107 ? 8.899 7.497 3.573 1.00 87.06 107 SER A O 1
ATOM 855 N N . ASP A 1 108 ? 9.453 8.247 5.606 1.00 87.12 108 ASP A N 1
ATOM 856 C CA . ASP A 1 108 ? 8.249 9.072 5.808 1.00 87.12 108 ASP A CA 1
ATOM 857 C C . ASP A 1 108 ? 6.931 8.312 5.539 1.00 87.12 108 ASP A C 1
ATOM 859 O O . ASP A 1 108 ? 5.979 8.826 4.948 1.00 87.12 108 ASP A O 1
ATOM 863 N N . GLY A 1 109 ? 6.888 7.039 5.941 1.00 89.62 109 GLY A N 1
ATOM 864 C CA . GLY A 1 109 ? 5.738 6.155 5.759 1.00 89.62 109 GLY A CA 1
ATOM 865 C C . GLY A 1 109 ? 5.609 5.529 4.363 1.00 89.62 109 GLY A C 1
ATOM 866 O O . GLY A 1 109 ? 4.596 4.882 4.084 1.00 89.62 109 GLY A O 1
ATOM 867 N N . PHE A 1 110 ? 6.586 5.705 3.467 1.00 95.50 110 PHE A N 1
ATOM 868 C CA . PHE A 1 110 ? 6.592 5.053 2.156 1.00 95.50 110 PHE A CA 1
ATOM 869 C C . PHE A 1 110 ? 7.232 3.665 2.210 1.00 95.50 110 PHE A C 1
ATOM 871 O O . PHE A 1 110 ? 8.445 3.493 2.255 1.00 95.50 110 PHE A O 1
ATOM 878 N N . LYS A 1 111 ? 6.419 2.625 2.061 1.00 96.44 111 LYS A N 1
ATOM 879 C CA . LYS A 1 111 ? 6.898 1.257 1.908 1.00 96.44 111 LYS A CA 1
ATOM 880 C C . LYS A 1 111 ? 7.350 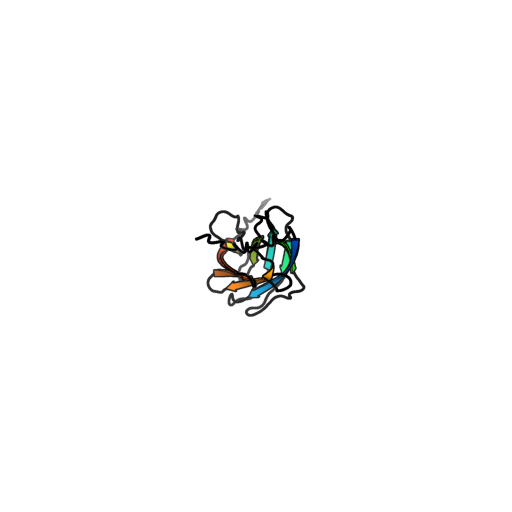0.980 0.475 1.00 96.44 111 LYS A C 1
ATOM 882 O O . LYS A 1 111 ? 6.562 1.041 -0.465 1.00 96.44 111 LYS A O 1
ATOM 887 N N . LYS A 1 112 ? 8.593 0.529 0.302 1.00 96.00 112 LYS A N 1
ATOM 888 C CA . LYS A 1 112 ? 9.049 -0.049 -0.974 1.00 96.00 112 LYS A CA 1
ATOM 889 C C . LYS A 1 112 ? 8.364 -1.391 -1.264 1.00 96.00 112 LYS A C 1
ATOM 891 O O . LYS A 1 112 ? 8.509 -2.328 -0.473 1.00 96.00 112 LYS A O 1
ATOM 896 N N . HIS A 1 113 ? 7.711 -1.528 -2.414 1.00 95.75 113 HIS A N 1
ATOM 897 C CA . HIS A 1 113 ? 7.157 -2.793 -2.915 1.00 95.75 113 HIS A CA 1
ATOM 898 C C . HIS A 1 113 ? 7.260 -2.843 -4.442 1.00 95.75 113 HIS A C 1
ATOM 900 O O . HIS A 1 113 ? 6.391 -2.336 -5.140 1.00 95.75 113 HIS A O 1
ATOM 906 N N . THR A 1 114 ? 8.347 -3.428 -4.951 1.00 94.69 114 THR A N 1
ATOM 907 C CA . THR A 1 114 ? 8.704 -3.359 -6.374 1.00 94.69 114 THR A CA 1
ATOM 908 C C . THR A 1 114 ? 7.811 -4.224 -7.261 1.00 94.69 114 THR A C 1
ATOM 910 O O . THR A 1 114 ? 7.770 -5.445 -7.090 1.00 94.69 114 THR A O 1
ATOM 913 N N . LEU A 1 115 ? 7.196 -3.598 -8.262 1.00 94.12 115 LEU A N 1
ATOM 914 C CA . LEU A 1 115 ? 6.428 -4.257 -9.310 1.00 94.12 115 LEU A CA 1
ATOM 915 C C . LEU A 1 115 ? 7.348 -4.783 -10.419 1.00 94.12 115 LEU A C 1
ATOM 917 O O . LEU A 1 115 ? 8.400 -4.221 -10.735 1.00 94.12 115 LEU A O 1
ATOM 921 N N . LYS A 1 116 ? 6.961 -5.904 -11.024 1.00 92.25 116 LYS A N 1
ATOM 922 C CA . LYS A 1 116 ? 7.714 -6.579 -12.089 1.00 92.25 116 LYS A CA 1
ATOM 923 C C . LYS A 1 116 ? 6.827 -6.846 -13.292 1.00 92.25 116 LYS A C 1
ATOM 925 O O . LYS A 1 116 ? 5.618 -6.661 -13.265 1.00 92.25 116 LYS A O 1
ATOM 930 N N . VAL A 1 117 ? 7.431 -7.330 -14.376 1.00 91.62 117 VAL A N 1
ATOM 931 C CA . VAL A 1 117 ? 6.711 -7.633 -15.623 1.00 91.62 117 VAL A CA 1
ATOM 932 C C . VAL A 1 117 ? 5.523 -8.581 -15.413 1.00 91.62 117 VAL A C 1
ATOM 934 O O . VAL A 1 117 ? 4.510 -8.435 -16.090 1.00 91.62 117 VAL A O 1
ATOM 937 N N . GLN A 1 118 ? 5.611 -9.497 -14.445 1.00 92.38 118 GLN A N 1
ATOM 938 C CA . GLN A 1 118 ? 4.533 -10.423 -14.087 1.00 92.38 118 GLN A CA 1
ATOM 939 C C . GLN A 1 118 ? 3.312 -9.733 -13.461 1.00 92.38 118 GLN A C 1
ATOM 941 O O . GLN A 1 118 ? 2.243 -10.329 -13.434 1.00 92.38 118 GLN A O 1
ATOM 946 N N . ASP A 1 119 ? 3.460 -8.499 -12.976 1.00 94.62 119 ASP A N 1
ATOM 947 C CA . ASP A 1 119 ? 2.391 -7.731 -12.329 1.00 94.62 119 ASP A CA 1
ATOM 948 C C . ASP A 1 119 ? 1.583 -6.893 -13.330 1.00 94.62 119 ASP A C 1
ATOM 950 O O . ASP A 1 119 ? 0.599 -6.253 -12.965 1.00 94.62 119 ASP A O 1
ATOM 954 N N . THR A 1 120 ? 1.976 -6.900 -14.608 1.00 93.00 120 THR A N 1
ATOM 955 C CA . THR A 1 120 ? 1.239 -6.207 -15.671 1.00 93.00 120 THR A CA 1
ATOM 956 C C . THR A 1 120 ? -0.190 -6.732 -15.751 1.00 93.00 120 THR A C 1
ATOM 958 O O . THR A 1 120 ? -0.395 -7.937 -15.888 1.00 93.00 120 THR A O 1
ATOM 961 N N . ALA A 1 121 ? -1.166 -5.821 -15.742 1.00 84.38 121 ALA A N 1
ATOM 962 C CA . ALA A 1 121 ? -2.592 -6.130 -15.888 1.00 84.38 121 ALA A CA 1
ATOM 963 C C . ALA A 1 121 ? -3.188 -7.085 -14.825 1.00 84.38 121 ALA A C 1
ATOM 965 O O . ALA A 1 121 ? -4.303 -7.573 -15.005 1.00 84.38 121 ALA A O 1
ATOM 966 N N . VAL A 1 122 ? -2.488 -7.322 -13.708 1.00 93.75 122 VAL A N 1
ATOM 967 C CA . VAL A 1 122 ? -3.010 -8.044 -12.537 1.00 93.75 122 VAL A CA 1
ATOM 968 C C . VAL A 1 122 ? -2.897 -7.140 -11.323 1.00 93.75 122 VAL A C 1
ATOM 970 O O . VAL A 1 122 ? -1.785 -6.752 -10.967 1.00 93.75 122 VAL A O 1
ATOM 973 N N . CYS A 1 123 ? -4.025 -6.824 -10.682 1.00 97.75 123 CYS A N 1
ATOM 974 C CA . CYS A 1 123 ? -4.033 -5.790 -9.654 1.00 97.75 123 CYS A CA 1
ATOM 975 C C . CYS A 1 123 ? -3.089 -6.105 -8.491 1.00 97.75 123 CYS A C 1
ATOM 977 O O . CYS A 1 123 ? -3.104 -7.209 -7.938 1.00 97.75 123 CYS A O 1
ATOM 979 N N . ALA A 1 124 ? -2.331 -5.093 -8.077 1.00 98.19 124 ALA A N 1
ATOM 980 C CA . ALA A 1 124 ? -1.689 -5.097 -6.776 1.00 98.19 124 ALA A CA 1
ATOM 981 C C . ALA A 1 124 ? -2.762 -4.923 -5.692 1.00 98.19 124 ALA A C 1
ATOM 983 O O . ALA A 1 124 ? -3.674 -4.102 -5.819 1.00 98.19 124 ALA A O 1
ATOM 984 N N . VAL A 1 125 ? -2.656 -5.700 -4.618 1.00 98.69 125 VAL A N 1
ATOM 985 C CA . VAL A 1 125 ? -3.589 -5.666 -3.493 1.00 98.69 125 VAL A CA 1
ATOM 986 C C . VAL A 1 125 ? -2.873 -5.165 -2.252 1.00 98.69 125 VAL A C 1
ATOM 988 O O . VAL A 1 125 ? -1.922 -5.783 -1.767 1.00 98.69 125 VAL A O 1
ATOM 991 N N . ILE A 1 126 ? -3.385 -4.068 -1.710 1.00 98.75 126 ILE A N 1
ATOM 992 C CA . ILE A 1 126 ? -3.006 -3.523 -0.413 1.00 98.75 126 ILE A CA 1
ATOM 993 C C . ILE A 1 126 ? -4.031 -4.021 0.602 1.00 98.75 126 ILE A C 1
ATOM 995 O O . ILE A 1 126 ? -5.213 -3.719 0.487 1.00 98.75 126 ILE A O 1
ATOM 999 N N . GLN A 1 127 ? -3.614 -4.796 1.596 1.00 98.81 127 GLN A N 1
ATOM 1000 C CA . GLN A 1 127 ? -4.504 -5.289 2.647 1.00 98.81 127 GLN A CA 1
ATOM 1001 C C . GLN A 1 127 ? -4.193 -4.593 3.971 1.00 98.81 127 GLN A C 1
ATOM 1003 O O . GLN A 1 127 ? -3.066 -4.688 4.461 1.00 98.81 127 GLN A O 1
ATOM 1008 N N . ILE A 1 128 ? -5.200 -3.941 4.554 1.00 98.62 128 ILE A N 1
ATOM 1009 C CA . ILE A 1 128 ? -5.141 -3.385 5.912 1.00 98.62 128 ILE A CA 1
ATOM 1010 C C . ILE A 1 128 ? -5.654 -4.453 6.875 1.00 98.62 128 ILE A C 1
ATOM 1012 O O . ILE A 1 128 ? -6.807 -4.869 6.762 1.00 98.62 128 ILE A O 1
ATOM 1016 N N . ASN A 1 129 ? -4.806 -4.933 7.783 1.00 98.19 129 ASN A N 1
ATOM 1017 C CA . ASN A 1 129 ? -5.140 -6.016 8.709 1.00 98.19 129 ASN A CA 1
ATOM 1018 C C . ASN A 1 129 ? -5.458 -5.500 10.118 1.00 98.19 129 ASN A C 1
ATOM 1020 O O . ASN A 1 129 ? -5.015 -4.426 10.520 1.00 98.19 129 ASN A O 1
ATOM 1024 N N . SER A 1 130 ? -6.188 -6.303 10.892 1.00 96.25 130 SER A N 1
ATOM 1025 C CA . SER A 1 130 ? -6.553 -6.008 12.284 1.00 96.25 130 SER A CA 1
ATOM 1026 C C . SER A 1 130 ? -5.379 -6.075 13.270 1.00 96.25 130 SER A C 1
ATOM 1028 O O . SER A 1 130 ? -5.504 -5.633 14.406 1.00 96.25 130 SER A O 1
ATOM 1030 N N . ASP A 1 131 ? -4.246 -6.653 12.869 1.00 95.88 131 ASP A N 1
ATOM 1031 C CA . ASP A 1 131 ? -3.026 -6.805 13.674 1.00 95.88 131 ASP A CA 1
ATOM 1032 C C . ASP A 1 131 ? -2.025 -5.649 13.476 1.00 95.88 131 ASP A C 1
ATOM 1034 O O . ASP A 1 131 ? -0.847 -5.779 13.806 1.00 95.88 131 ASP A O 1
ATOM 1038 N N . ASN A 1 132 ? -2.493 -4.509 12.952 1.00 92.44 132 ASN A N 1
ATOM 1039 C CA . ASN A 1 132 ? -1.680 -3.340 12.597 1.00 92.44 132 ASN A CA 1
ATOM 1040 C C . ASN A 1 132 ? -0.598 -3.638 11.548 1.00 92.44 132 ASN A C 1
ATOM 1042 O O . ASN A 1 132 ? 0.438 -2.974 11.522 1.00 92.44 132 ASN A O 1
ATOM 1046 N N . VAL A 1 133 ? -0.816 -4.620 10.672 1.00 97.38 133 VAL A N 1
ATOM 1047 C CA . VAL A 1 133 ? 0.063 -4.888 9.531 1.00 97.38 133 VAL A CA 1
ATOM 1048 C C . VAL A 1 133 ? -0.612 -4.444 8.236 1.00 97.38 133 VAL A C 1
ATOM 1050 O O . VAL A 1 133 ? -1.762 -4.783 7.964 1.00 97.38 133 VAL A O 1
ATOM 1053 N N . VAL A 1 134 ? 0.129 -3.746 7.380 1.00 98.62 134 VAL A N 1
ATOM 1054 C CA . VAL A 1 134 ? -0.259 -3.464 5.995 1.00 98.62 134 VAL A CA 1
ATOM 1055 C C . VAL A 1 134 ? 0.512 -4.405 5.077 1.00 98.62 134 VAL A C 1
ATOM 1057 O O . VAL A 1 134 ? 1.740 -4.486 5.133 1.00 98.62 134 VAL A O 1
ATOM 1060 N N . SER A 1 135 ? -0.208 -5.159 4.248 1.00 98.56 135 SER A N 1
ATOM 1061 C CA . SER A 1 135 ? 0.376 -6.104 3.287 1.00 98.56 135 SER A CA 1
ATOM 1062 C C . SER A 1 135 ? 0.250 -5.570 1.869 1.00 98.56 135 SER A C 1
ATOM 1064 O O . SER A 1 135 ? -0.837 -5.189 1.457 1.00 98.56 135 SER A O 1
ATOM 1066 N N . PHE A 1 136 ? 1.337 -5.614 1.111 1.00 98.56 136 PHE A N 1
ATOM 1067 C CA . PHE A 1 136 ? 1.384 -5.278 -0.308 1.00 98.56 136 PHE A CA 1
ATOM 1068 C C . PHE A 1 136 ? 1.642 -6.560 -1.085 1.00 98.56 136 PHE A C 1
ATOM 1070 O O . PHE A 1 136 ? 2.687 -7.193 -0.903 1.00 98.56 136 PHE A O 1
ATOM 1077 N N . THR A 1 137 ? 0.674 -6.963 -1.900 1.00 98.44 137 THR A N 1
ATOM 1078 C CA . THR A 1 137 ? 0.719 -8.204 -2.672 1.00 98.44 137 THR A CA 1
ATOM 1079 C C . THR A 1 137 ? 0.623 -7.891 -4.152 1.00 98.44 137 THR A C 1
ATOM 1081 O O . THR A 1 137 ? -0.303 -7.212 -4.585 1.00 98.44 137 THR A O 1
ATOM 1084 N N . SER A 1 138 ? 1.535 -8.451 -4.929 1.00 96.94 138 SER A N 1
ATOM 1085 C CA . SER A 1 138 ? 1.469 -8.507 -6.383 1.00 96.94 138 SER A CA 1
ATOM 1086 C C . SER A 1 138 ? 1.627 -9.961 -6.840 1.00 96.94 138 SER A C 1
ATOM 1088 O O . SER A 1 138 ? 1.859 -10.858 -6.024 1.00 96.94 138 SER A O 1
ATOM 1090 N N . SER A 1 139 ? 1.510 -10.229 -8.141 1.00 96.25 139 SER A N 1
ATOM 1091 C CA . SER A 1 139 ? 1.768 -11.578 -8.669 1.00 96.25 139 SER A CA 1
ATOM 1092 C C . SER A 1 139 ? 3.224 -12.004 -8.460 1.00 96.25 139 SER A C 1
ATOM 1094 O O . SER A 1 139 ? 3.528 -13.194 -8.393 1.00 96.25 139 SER A O 1
ATOM 1096 N N . SER A 1 140 ? 4.137 -11.036 -8.374 1.00 93.44 140 SER A N 1
ATOM 1097 C CA . SER A 1 140 ? 5.572 -11.269 -8.300 1.00 93.44 140 SER A CA 1
ATOM 1098 C C . SER A 1 140 ? 6.151 -11.249 -6.885 1.00 93.44 140 SER A C 1
ATOM 1100 O O . SER A 1 140 ? 7.266 -11.753 -6.691 1.00 93.44 140 SER A O 1
ATOM 1102 N N . SER A 1 141 ? 5.457 -10.661 -5.903 1.00 94.62 141 SER A N 1
ATOM 1103 C CA . SER A 1 141 ? 5.963 -10.585 -4.532 1.00 94.62 141 SER A CA 1
ATOM 1104 C C . SER A 1 141 ? 4.904 -10.266 -3.474 1.00 94.62 141 SER A C 1
ATOM 1106 O O . SER A 1 141 ? 3.813 -9.778 -3.754 1.00 94.62 141 SER A O 1
ATOM 1108 N N . LEU A 1 142 ? 5.287 -10.505 -2.222 1.00 97.38 142 LEU A N 1
ATOM 1109 C CA . LEU A 1 142 ? 4.600 -10.042 -1.025 1.00 97.38 142 LEU A CA 1
ATOM 1110 C C . LEU A 1 142 ? 5.595 -9.226 -0.200 1.00 97.38 142 LEU A C 1
ATOM 1112 O O . LEU A 1 142 ? 6.741 -9.638 -0.011 1.00 97.38 142 LEU A O 1
ATOM 1116 N N . SER A 1 143 ? 5.154 -8.092 0.329 1.00 97.69 143 SER A N 1
ATOM 1117 C CA . SER A 1 143 ? 5.880 -7.370 1.372 1.00 97.69 143 SER A CA 1
ATOM 1118 C C . SER A 1 143 ? 4.919 -6.829 2.416 1.00 97.69 143 SER A C 1
ATOM 1120 O O . SER A 1 143 ? 3.745 -6.618 2.128 1.00 97.69 143 SER A O 1
ATOM 1122 N N . MET A 1 144 ? 5.409 -6.604 3.628 1.00 98.06 144 MET A N 1
ATOM 1123 C CA . MET A 1 144 ? 4.586 -6.172 4.752 1.00 98.06 144 MET A CA 1
ATOM 1124 C C . MET A 1 144 ? 5.271 -5.037 5.498 1.00 98.06 144 MET A C 1
ATOM 1126 O O . MET A 1 144 ? 6.488 -4.861 5.399 1.00 98.06 144 MET A O 1
ATOM 1130 N N . THR A 1 145 ? 4.472 -4.270 6.224 1.00 98.00 145 THR A N 1
ATOM 1131 C CA . THR A 1 145 ? 4.924 -3.169 7.066 1.00 98.00 145 THR A CA 1
ATOM 1132 C C . THR A 1 145 ? 3.957 -2.967 8.218 1.00 98.00 145 THR A C 1
ATOM 1134 O O . THR A 1 145 ? 2.805 -3.394 8.124 1.00 98.00 145 THR A O 1
ATOM 1137 N N . LYS A 1 146 ? 4.398 -2.337 9.305 1.00 97.38 146 LYS A N 1
ATOM 1138 C CA . LYS A 1 146 ? 3.484 -1.975 10.391 1.00 97.38 146 LYS A CA 1
ATOM 1139 C C . LYS A 1 146 ? 2.631 -0.777 9.989 1.00 97.38 146 LYS A C 1
ATOM 1141 O O . LYS A 1 146 ? 2.953 -0.058 9.048 1.00 97.38 146 LYS A O 1
ATOM 1146 N N . ALA A 1 147 ? 1.539 -0.582 10.703 1.00 96.69 147 ALA A N 1
ATOM 1147 C CA . ALA A 1 147 ? 0.807 0.664 10.732 1.00 96.69 147 ALA A CA 1
ATOM 1148 C C . ALA A 1 147 ? 1.253 1.479 11.948 1.00 96.69 147 ALA A C 1
ATOM 1150 O O . ALA A 1 147 ? 1.367 0.935 13.049 1.00 96.69 147 ALA A O 1
ATOM 1151 N N . SER A 1 148 ? 1.438 2.776 11.749 1.00 95.12 148 SER A N 1
ATOM 1152 C CA . SER A 1 148 ? 1.578 3.761 12.818 1.00 95.12 148 SER A CA 1
ATOM 1153 C C . SER A 1 148 ? 0.364 4.679 12.837 1.00 95.12 148 SER A C 1
ATOM 1155 O O . SER A 1 148 ? -0.498 4.622 11.958 1.00 95.12 148 SER A O 1
ATOM 1157 N N . GLN A 1 149 ? 0.265 5.495 13.880 1.00 93.88 149 GLN A N 1
ATOM 1158 C CA . GLN A 1 149 ? -0.835 6.431 14.059 1.00 93.88 149 GLN A CA 1
ATOM 1159 C C . GLN A 1 149 ? -0.307 7.799 14.474 1.00 93.88 149 GLN A C 1
ATOM 1161 O O . GLN A 1 149 ? 0.647 7.900 15.247 1.00 93.88 149 GLN A O 1
ATOM 1166 N N . MET A 1 150 ? -0.960 8.845 13.988 1.00 90.56 150 MET A N 1
ATOM 1167 C CA . MET A 1 150 ? -0.746 10.217 14.428 1.00 90.56 150 MET A CA 1
ATOM 1168 C C . MET A 1 150 ? -2.076 10.832 14.847 1.00 90.56 150 MET A C 1
ATOM 1170 O O . MET A 1 150 ? -3.112 10.537 14.257 1.00 90.56 150 MET A O 1
ATOM 1174 N N . GLU A 1 151 ? -2.048 11.695 15.854 1.00 88.75 151 GLU A N 1
ATOM 1175 C CA . GLU A 1 151 ? -3.222 12.421 16.330 1.00 88.75 151 GLU A CA 1
ATOM 1176 C C . GLU A 1 151 ? -2.910 13.915 16.327 1.00 88.75 151 GLU A C 1
ATOM 1178 O O . GLU A 1 151 ? -1.921 14.363 16.913 1.00 88.75 151 GLU A O 1
ATOM 1183 N N . PHE A 1 152 ? -3.738 14.695 15.636 1.00 76.19 152 PHE A N 1
ATOM 1184 C CA . PHE A 1 152 ? -3.618 16.145 15.670 1.00 76.19 152 PHE A CA 1
ATOM 1185 C C . PHE A 1 152 ? -4.321 16.680 16.915 1.00 76.19 152 PHE A C 1
ATOM 1187 O O . PHE A 1 152 ? -5.549 16.693 16.993 1.00 76.19 152 PHE A O 1
ATOM 1194 N N . ASN A 1 153 ? -3.543 17.175 17.877 1.00 69.00 153 ASN A N 1
ATOM 1195 C CA . ASN A 1 153 ? -4.090 17.956 18.979 1.00 69.00 153 ASN A CA 1
ATOM 1196 C C . ASN A 1 153 ? -4.585 19.295 18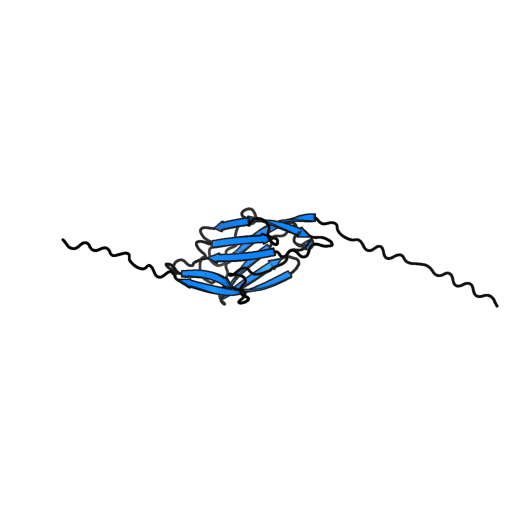.423 1.00 69.00 153 ASN A C 1
ATOM 1198 O O . ASN A 1 153 ? -3.785 20.163 18.071 1.00 69.00 153 ASN A O 1
ATOM 1202 N N . TYR A 1 154 ? -5.903 19.471 18.339 1.00 56.22 154 TYR A N 1
ATOM 1203 C CA . TYR A 1 154 ? -6.501 20.763 18.023 1.00 56.22 154 TYR A CA 1
ATOM 1204 C C . TYR A 1 154 ? -6.204 21.734 19.175 1.00 56.22 154 TYR A C 1
ATOM 1206 O O . TYR A 1 154 ? -6.911 21.764 20.183 1.00 56.22 154 TYR A O 1
ATOM 1214 N N . TYR A 1 155 ? -5.132 22.521 19.061 1.00 49.19 155 TYR A N 1
ATOM 1215 C CA . TYR A 1 155 ? -4.945 23.688 19.917 1.00 49.19 155 TYR A CA 1
ATOM 1216 C C . TYR A 1 155 ? -6.094 24.652 19.604 1.00 49.19 155 TYR A C 1
ATOM 1218 O O . TYR A 1 155 ? -6.143 25.237 18.527 1.00 49.19 155 TYR A O 1
ATOM 1226 N N . ASN A 1 156 ? -7.051 24.767 20.525 1.00 48.72 156 ASN A N 1
ATOM 1227 C CA . ASN A 1 156 ? -8.177 25.689 20.431 1.00 48.72 156 ASN A CA 1
ATOM 1228 C C . ASN A 1 156 ? -7.643 27.137 20.347 1.00 48.72 156 ASN A C 1
ATOM 1230 O O . ASN A 1 156 ? 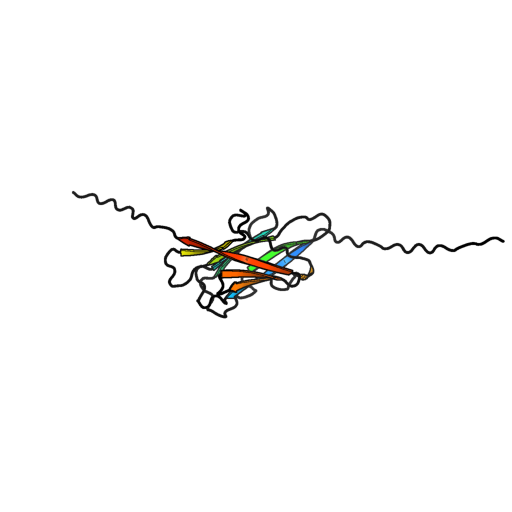-7.056 27.597 21.331 1.00 48.72 156 ASN A O 1
ATOM 1234 N N . PRO A 1 157 ? -7.817 27.886 19.237 1.00 45.81 157 PRO A N 1
ATOM 1235 C CA . PRO A 1 157 ? -7.450 29.296 19.183 1.00 45.81 157 PRO A CA 1
ATOM 1236 C C . PRO A 1 157 ? -8.538 30.118 19.889 1.00 45.81 157 PRO A C 1
ATOM 1238 O O . PRO A 1 157 ? -9.289 30.870 19.271 1.00 45.81 157 PRO A O 1
ATOM 1241 N N . GLY A 1 158 ? -8.648 29.943 21.206 1.00 40.03 158 GLY A N 1
ATOM 1242 C CA . GLY A 1 158 ? -9.520 30.724 22.070 1.00 40.03 158 GLY A CA 1
ATOM 1243 C C . GLY A 1 158 ? -8.973 32.134 22.262 1.00 40.03 158 GLY A C 1
ATOM 1244 O O . GLY A 1 158 ? -8.477 32.462 23.335 1.00 40.03 158 GLY A O 1
ATOM 1245 N N . TRP A 1 159 ? -9.088 32.985 21.243 1.00 39.16 159 TRP A N 1
ATOM 1246 C CA . TRP A 1 159 ? -9.137 34.427 21.460 1.00 39.16 159 TRP A CA 1
ATOM 1247 C C . TRP A 1 159 ? -10.495 34.760 22.077 1.00 39.16 159 TRP A C 1
ATOM 1249 O O . TRP A 1 159 ? -11.456 35.083 21.384 1.00 39.16 159 TRP A O 1
ATOM 1259 N N . VAL A 1 160 ? -10.580 34.661 23.402 1.00 37.00 160 VAL A N 1
ATOM 1260 C CA . VAL A 1 160 ? -11.602 35.386 24.153 1.00 37.00 160 VAL A CA 1
ATOM 1261 C C . VAL A 1 160 ? -11.104 36.826 24.257 1.00 37.00 160 VAL A C 1
ATOM 1263 O O . VAL A 1 160 ? -10.235 37.125 25.072 1.00 37.00 160 VAL A O 1
ATOM 1266 N N . ILE A 1 161 ? -11.631 37.726 23.423 1.00 42.72 161 ILE A N 1
ATOM 1267 C CA . ILE A 1 161 ? -11.656 39.143 23.795 1.00 42.72 161 ILE A CA 1
ATOM 1268 C C . ILE A 1 161 ? -12.781 39.260 24.821 1.00 42.72 161 ILE A C 1
ATOM 1270 O O . ILE A 1 161 ? -13.960 39.216 24.471 1.00 42.72 161 ILE A O 1
ATOM 1274 N N . VAL A 1 162 ? -12.407 39.319 26.096 1.00 37.59 162 VAL A N 1
ATOM 1275 C CA . VAL A 1 162 ? -13.309 39.779 27.155 1.00 37.59 162 VAL A CA 1
ATOM 1276 C C . VAL A 1 162 ? -13.394 41.308 27.009 1.00 37.59 162 VAL A C 1
ATOM 1278 O O . VAL A 1 162 ? -12.331 41.918 26.866 1.00 37.59 162 VAL A O 1
ATOM 1281 N N . PRO A 1 163 ? -14.595 41.917 26.957 1.00 57.31 163 PRO A N 1
ATOM 1282 C CA . PRO A 1 163 ? -14.738 43.374 26.913 1.00 57.31 163 PRO A CA 1
ATOM 1283 C C . PRO A 1 163 ? -14.191 44.064 28.167 1.00 57.31 163 PRO A C 1
ATOM 1285 O O . PRO A 1 163 ? -14.186 43.428 29.247 1.00 57.31 163 PRO A O 1
#

Organism: NCBI:txid1105319

Radius of gyration: 23.13 Å; chains: 1; bounding box: 63×84×62 Å